Protein AF-A0A7K2BZB9-F1 (afdb_monomer)

Secondary structure (DSSP, 8-state):
--------HHHHHHHHHHHHHTTEEEHHHHHHHHT--HHHHHHHHHHHHHTTSEEEEETTEEEE-----TT------

Sequence (77 aa):
MNRRQNLPKGRIRLATVLRSTGEFVRISDVEESLNVSRSTASKLLSRWVSQGWIERVGPGIYTAVSLDLIGVGSVLD

Structure (mmCIF, N/CA/C/O backbone):
data_AF-A0A7K2BZB9-F1
#
_entry.id   AF-A0A7K2BZB9-F1
#
loop_
_atom_site.group_PDB
_atom_site.id
_atom_site.type_symbol
_atom_site.label_atom_id
_atom_site.label_alt_id
_atom_site.label_comp_id
_atom_site.label_asym_id
_atom_site.label_entity_id
_atom_site.label_seq_id
_atom_site.pdbx_PDB_ins_code
_atom_site.Cartn_x
_atom_site.Cartn_y
_atom_site.Cartn_z
_atom_site.occupancy
_atom_site.B_iso_or_equiv
_atom_site.auth_seq_id
_atom_site.auth_comp_id
_atom_site.auth_asym_id
_atom_site.auth_atom_id
_atom_site.pdbx_PDB_model_num
ATOM 1 N N . MET A 1 1 ? 5.732 -32.102 0.573 1.00 34.03 1 MET A N 1
ATOM 2 C CA . MET A 1 1 ? 5.657 -31.311 1.825 1.00 34.03 1 MET A CA 1
ATOM 3 C C . MET A 1 1 ? 5.105 -29.924 1.498 1.00 34.03 1 MET A C 1
ATOM 5 O O . MET A 1 1 ? 5.792 -29.133 0.867 1.00 34.03 1 MET A O 1
ATOM 9 N N . ASN A 1 2 ? 3.828 -29.679 1.815 1.00 37.94 2 ASN A N 1
ATOM 10 C CA . ASN A 1 2 ? 3.069 -28.495 1.391 1.00 37.94 2 ASN A CA 1
ATOM 11 C C . ASN A 1 2 ? 3.585 -27.210 2.057 1.00 37.94 2 ASN A C 1
ATOM 13 O O . ASN A 1 2 ? 3.299 -26.967 3.230 1.00 37.94 2 ASN A O 1
ATOM 17 N N . ARG A 1 3 ? 4.277 -26.347 1.297 1.00 44.00 3 ARG A N 1
ATOM 18 C CA . ARG A 1 3 ? 4.494 -24.944 1.681 1.00 44.00 3 ARG A CA 1
ATOM 19 C C . ARG A 1 3 ? 3.151 -24.213 1.623 1.00 44.00 3 ARG A C 1
ATOM 21 O O . ARG A 1 3 ? 2.839 -23.538 0.649 1.00 44.00 3 ARG A O 1
ATOM 28 N N . ARG A 1 4 ? 2.348 -24.325 2.685 1.00 48.72 4 ARG A N 1
ATOM 29 C CA . ARG A 1 4 ? 1.355 -23.298 3.022 1.00 48.72 4 ARG A CA 1
ATOM 30 C C . ARG A 1 4 ? 2.157 -22.042 3.351 1.00 48.72 4 ARG A C 1
ATOM 32 O O . ARG A 1 4 ? 2.581 -21.855 4.486 1.00 48.72 4 ARG A O 1
ATOM 39 N N . GLN A 1 5 ? 2.494 -21.275 2.318 1.00 53.31 5 GLN A N 1
ATOM 40 C CA . GLN A 1 5 ? 3.281 -20.055 2.423 1.00 53.31 5 GLN A CA 1
ATOM 41 C C . GLN A 1 5 ? 2.565 -19.137 3.417 1.00 53.31 5 GLN A C 1
ATOM 43 O O . GLN A 1 5 ? 1.480 -18.631 3.135 1.00 53.31 5 GLN A O 1
ATOM 48 N N . ASN A 1 6 ? 3.136 -18.965 4.607 1.00 52.72 6 ASN A N 1
ATOM 49 C CA . ASN A 1 6 ? 2.649 -18.003 5.583 1.00 52.72 6 ASN A CA 1
ATOM 50 C C . ASN A 1 6 ? 3.021 -16.613 5.054 1.00 52.72 6 ASN A C 1
ATOM 52 O O . ASN A 1 6 ? 4.092 -16.087 5.357 1.00 52.72 6 ASN A O 1
ATOM 56 N N . LEU A 1 7 ? 2.201 -16.067 4.150 1.00 57.88 7 LEU A N 1
ATOM 57 C CA . LEU A 1 7 ? 2.442 -14.742 3.595 1.00 57.88 7 LEU A CA 1
ATOM 58 C C . LEU A 1 7 ? 2.438 -13.742 4.760 1.00 57.88 7 LEU A C 1
ATOM 60 O O . LEU A 1 7 ? 1.474 -13.708 5.529 1.00 57.88 7 LEU A O 1
ATOM 64 N N . PRO A 1 8 ? 3.467 -12.884 4.887 1.00 75.50 8 PRO A N 1
ATOM 65 C CA . PRO A 1 8 ? 3.443 -11.781 5.835 1.00 75.50 8 PRO A CA 1
ATOM 66 C C . PRO A 1 8 ? 2.109 -11.032 5.740 1.00 75.50 8 PRO A C 1
ATOM 68 O O . PRO A 1 8 ? 1.647 -10.751 4.635 1.00 75.50 8 PRO A O 1
ATOM 71 N N . LYS A 1 9 ? 1.505 -10.667 6.879 1.00 83.62 9 LYS A N 1
ATOM 72 C CA . LYS A 1 9 ? 0.183 -10.004 6.969 1.00 83.62 9 LYS A CA 1
ATOM 73 C C . LYS A 1 9 ? -0.007 -8.852 5.966 1.00 83.62 9 LYS A C 1
ATOM 75 O O . LYS A 1 9 ? -1.113 -8.629 5.482 1.00 83.62 9 LYS A O 1
ATOM 80 N N . GLY A 1 10 ? 1.069 -8.136 5.627 1.00 85.00 10 GLY A N 1
ATOM 81 C CA . GLY A 1 10 ? 1.074 -7.096 4.594 1.00 85.00 10 GLY A CA 1
ATOM 82 C C . GLY A 1 10 ? 0.799 -7.603 3.171 1.00 85.00 10 GLY A C 1
ATOM 83 O O . GLY A 1 10 ? 0.041 -6.958 2.458 1.00 85.00 10 GLY A O 1
ATOM 84 N N . ARG A 1 11 ? 1.355 -8.755 2.772 1.00 85.88 11 ARG A N 1
ATOM 85 C CA . ARG A 1 11 ? 1.133 -9.366 1.448 1.00 85.88 11 ARG A CA 1
ATOM 86 C C . ARG A 1 11 ? -0.273 -9.941 1.312 1.00 85.88 11 ARG A C 1
ATOM 88 O O . ARG A 1 11 ? -0.869 -9.814 0.253 1.00 85.88 11 ARG A O 1
ATOM 95 N N . ILE A 1 12 ? -0.832 -10.498 2.391 1.00 88.94 12 ILE A N 1
ATOM 96 C CA . ILE A 1 12 ? -2.240 -10.934 2.413 1.00 88.94 12 ILE A CA 1
ATOM 97 C C . ILE A 1 12 ? -3.162 -9.736 2.166 1.00 88.94 12 ILE A C 1
ATOM 99 O O . ILE A 1 12 ? -4.056 -9.812 1.330 1.00 88.94 12 ILE A O 1
ATOM 103 N N . ARG A 1 13 ? -2.910 -8.615 2.854 1.00 90.88 13 ARG A N 1
ATOM 104 C CA . ARG A 1 13 ? -3.668 -7.371 2.665 1.00 90.88 13 ARG A CA 1
ATOM 105 C C . ARG A 1 13 ? -3.548 -6.831 1.242 1.00 90.88 13 ARG A C 1
ATOM 107 O O . ARG A 1 13 ? -4.573 -6.513 0.657 1.00 90.88 13 ARG A O 1
ATOM 114 N N . LEU A 1 14 ? -2.339 -6.779 0.680 1.00 87.88 14 LEU A N 1
ATOM 115 C CA . LEU A 1 14 ? -2.136 -6.356 -0.708 1.00 87.88 14 LEU A CA 1
ATOM 116 C C . LEU A 1 14 ? -2.910 -7.254 -1.682 1.00 87.88 14 LEU A C 1
ATOM 118 O O . LEU A 1 14 ? -3.646 -6.750 -2.519 1.00 87.88 14 LEU A O 1
ATOM 122 N N . ALA A 1 15 ? -2.814 -8.577 -1.528 1.00 88.38 15 ALA A N 1
ATOM 123 C CA . ALA A 1 15 ? -3.539 -9.519 -2.376 1.00 88.38 15 ALA A CA 1
ATOM 124 C C . ALA A 1 15 ? -5.067 -9.353 -2.270 1.00 88.38 15 ALA A C 1
ATOM 126 O O . ALA A 1 15 ? -5.768 -9.558 -3.255 1.00 88.38 15 ALA A O 1
ATOM 127 N N . THR A 1 16 ? -5.596 -8.984 -1.098 1.00 90.50 16 THR A N 1
ATOM 128 C CA . THR A 1 16 ? -7.021 -8.651 -0.938 1.00 90.50 16 THR A CA 1
ATOM 129 C C . THR A 1 16 ? -7.412 -7.407 -1.730 1.00 90.50 16 THR A C 1
ATOM 131 O O . THR A 1 16 ? -8.438 -7.452 -2.393 1.00 90.50 16 THR A O 1
ATOM 134 N N . VAL A 1 17 ? -6.594 -6.349 -1.709 1.00 91.56 17 VAL A N 1
ATOM 135 C CA . VAL A 1 17 ? -6.851 -5.117 -2.479 1.00 91.56 17 VAL A CA 1
ATOM 136 C C . VAL A 1 17 ? -6.743 -5.369 -3.988 1.00 91.56 17 VAL A C 1
ATOM 138 O O . VAL A 1 17 ? -7.613 -4.972 -4.746 1.00 91.56 17 VAL A O 1
ATOM 141 N N . LEU A 1 18 ? -5.721 -6.091 -4.453 1.00 87.94 18 LEU A N 1
ATOM 142 C CA . LEU A 1 18 ? -5.561 -6.351 -5.892 1.00 87.94 18 LEU A CA 1
ATOM 143 C C . LEU A 1 18 ? -6.704 -7.195 -6.473 1.00 87.94 18 LEU A C 1
ATOM 145 O O . LEU A 1 18 ? -7.107 -6.998 -7.616 1.00 87.94 18 LEU A O 1
ATOM 149 N N . ARG A 1 19 ? -7.272 -8.110 -5.675 1.00 85.00 19 ARG A N 1
ATOM 150 C CA . ARG A 1 19 ? -8.453 -8.885 -6.083 1.00 85.00 19 ARG A CA 1
ATOM 151 C C . ARG A 1 19 ? -9.708 -8.030 -6.266 1.00 85.00 19 ARG A C 1
ATOM 153 O O . ARG A 1 19 ? -10.594 -8.468 -6.990 1.00 85.00 19 ARG A O 1
ATOM 160 N N . SER A 1 20 ? -9.809 -6.871 -5.614 1.00 83.88 20 SER A N 1
ATOM 161 C CA . SER A 1 20 ? -10.968 -5.980 -5.737 1.00 83.88 20 SER A CA 1
ATOM 162 C C . SER A 1 20 ? -10.782 -4.884 -6.788 1.00 83.88 20 SER A C 1
ATOM 164 O O . SER A 1 20 ? -11.786 -4.407 -7.309 1.00 83.88 20 SER A O 1
ATOM 166 N N . THR A 1 21 ? -9.545 -4.479 -7.113 1.00 79.50 21 THR A N 1
ATOM 167 C CA . THR A 1 21 ? -9.298 -3.239 -7.887 1.00 79.50 21 THR A CA 1
ATOM 168 C C . THR A 1 21 ? -8.594 -3.449 -9.227 1.00 79.50 21 THR A C 1
ATOM 170 O O . THR A 1 21 ? -8.483 -2.517 -10.023 1.00 79.50 21 THR A O 1
ATOM 173 N N . GLY A 1 22 ? -8.173 -4.682 -9.523 1.00 74.62 22 GLY A N 1
ATOM 174 C CA . GLY A 1 22 ? -7.507 -5.023 -10.776 1.00 74.62 22 GLY A CA 1
ATOM 175 C C . GLY A 1 22 ? -6.063 -4.517 -10.816 1.00 74.62 22 GLY A C 1
ATOM 176 O O . GLY A 1 22 ? -5.287 -4.776 -9.899 1.00 74.62 22 GLY A O 1
ATOM 177 N N . GLU A 1 23 ? -5.692 -3.834 -11.902 1.00 77.31 23 GLU A N 1
ATOM 178 C CA . GLU A 1 23 ? -4.309 -3.408 -12.177 1.00 77.31 23 GLU A CA 1
ATOM 179 C C . GLU A 1 23 ? -3.880 -2.180 -11.360 1.00 77.31 23 GLU A C 1
ATOM 181 O O . GLU A 1 23 ? -2.740 -2.091 -10.902 1.00 77.31 23 GLU A O 1
ATOM 186 N N . PHE A 1 24 ? -4.805 -1.250 -11.116 1.00 88.31 24 PHE A N 1
ATOM 187 C CA . PHE A 1 24 ? -4.521 -0.010 -10.401 1.00 88.31 24 PHE A CA 1
ATOM 188 C C . PHE A 1 24 ? -5.102 -0.033 -8.990 1.00 88.31 24 PHE A C 1
ATOM 190 O O . PHE A 1 24 ? -6.190 -0.547 -8.740 1.00 88.31 24 PHE A O 1
ATOM 197 N N . VAL A 1 25 ? -4.370 0.575 -8.064 1.00 91.88 25 VAL A N 1
ATOM 198 C CA . VAL A 1 25 ? -4.746 0.735 -6.663 1.00 91.88 25 VAL A CA 1
ATOM 199 C C . VAL A 1 25 ? -4.720 2.217 -6.315 1.00 91.88 25 VAL A C 1
ATOM 201 O O . VAL A 1 25 ? -3.727 2.912 -6.538 1.00 91.88 25 VAL A O 1
ATOM 204 N N . ARG A 1 26 ? -5.805 2.710 -5.732 1.00 93.81 26 ARG A N 1
ATOM 205 C CA . ARG A 1 26 ? -5.938 4.040 -5.130 1.00 93.81 26 ARG A CA 1
ATOM 206 C C . ARG A 1 26 ? -6.014 3.930 -3.610 1.00 93.81 26 ARG A C 1
ATOM 208 O O . ARG A 1 26 ? -6.030 2.852 -3.028 1.00 93.81 26 ARG A O 1
ATOM 215 N N . ILE A 1 27 ? -6.052 5.074 -2.933 1.00 94.12 27 ILE A N 1
ATOM 216 C CA . ILE A 1 27 ? -6.226 5.093 -1.474 1.00 94.12 27 ILE A CA 1
ATOM 217 C C . ILE A 1 27 ? -7.622 4.577 -1.089 1.00 94.12 27 ILE A C 1
ATOM 219 O O . ILE A 1 27 ? -7.708 3.731 -0.204 1.00 94.12 27 ILE A O 1
ATOM 223 N N . SER A 1 28 ? -8.674 5.017 -1.792 1.00 94.19 28 SER A N 1
ATOM 224 C CA . SER A 1 28 ? -10.068 4.590 -1.569 1.00 94.19 28 SER A CA 1
ATOM 225 C C . SER A 1 28 ? -10.232 3.076 -1.677 1.00 94.19 28 SER A C 1
ATOM 227 O O . SER A 1 28 ? -10.858 2.448 -0.834 1.00 94.19 28 SER A O 1
ATOM 229 N N . ASP A 1 29 ? -9.555 2.481 -2.651 1.00 94.25 29 ASP A N 1
ATOM 230 C CA . ASP A 1 29 ? -9.529 1.043 -2.897 1.00 94.25 29 ASP A CA 1
ATOM 231 C C . ASP A 1 29 ? -9.027 0.255 -1.674 1.00 94.25 29 ASP A C 1
ATOM 233 O O . ASP A 1 29 ? -9.569 -0.789 -1.309 1.00 94.25 29 ASP A O 1
ATOM 237 N N . VAL A 1 30 ? -8.003 0.776 -0.993 1.00 94.88 30 VAL A N 1
ATOM 238 C CA . VAL A 1 30 ? -7.458 0.192 0.241 1.00 94.88 30 VAL A CA 1
ATOM 239 C C . VAL A 1 30 ? -8.385 0.442 1.431 1.00 94.88 30 VAL A C 1
ATOM 241 O O . VAL A 1 30 ? -8.519 -0.441 2.281 1.00 94.88 30 VAL A O 1
ATOM 244 N N . GLU A 1 31 ? -9.005 1.623 1.507 1.00 96.56 31 GLU A N 1
ATOM 245 C CA . GLU A 1 31 ? -9.989 1.958 2.544 1.00 96.56 31 GLU A CA 1
ATOM 246 C C . GLU A 1 31 ? -11.166 0.984 2.507 1.00 96.56 31 GLU A C 1
ATOM 248 O O . GLU A 1 31 ? -11.462 0.360 3.524 1.00 96.56 31 GLU A O 1
ATOM 253 N N . GLU A 1 32 ? -11.765 0.793 1.333 1.00 95.50 32 GLU A N 1
ATOM 254 C CA . GLU A 1 32 ? -12.920 -0.080 1.118 1.00 95.50 32 GLU A CA 1
ATOM 255 C C . GLU A 1 32 ? -12.557 -1.555 1.319 1.00 95.50 32 GLU A C 1
ATOM 257 O O . GLU A 1 32 ? -13.228 -2.275 2.058 1.00 95.50 32 GLU A O 1
ATOM 262 N N . SER A 1 33 ? -11.444 -2.008 0.736 1.00 94.00 33 SER A N 1
ATOM 263 C CA . SER A 1 33 ? -11.074 -3.430 0.758 1.00 94.00 33 SER A CA 1
ATOM 264 C C . SER A 1 33 ? -10.595 -3.919 2.125 1.00 94.00 33 SER A C 1
ATOM 266 O O . SER A 1 33 ? -10.712 -5.106 2.436 1.00 94.00 33 SER A O 1
ATOM 268 N N . LEU A 1 34 ? -9.997 -3.039 2.935 1.00 93.75 34 LEU A N 1
ATOM 269 C CA . LEU A 1 34 ? -9.469 -3.392 4.258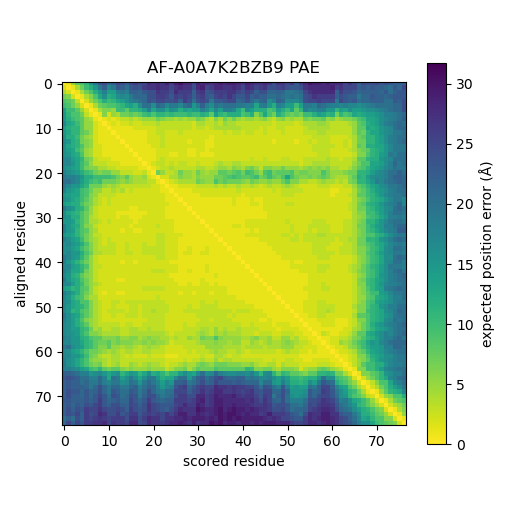 1.00 93.75 34 LEU A CA 1
ATOM 270 C C . LEU A 1 34 ? -10.287 -2.808 5.413 1.00 93.75 34 LEU A C 1
ATOM 272 O O . LEU A 1 34 ? -9.956 -3.088 6.567 1.00 93.75 34 LEU A O 1
ATOM 276 N N . ASN A 1 35 ? -11.321 -2.018 5.113 1.00 95.62 35 ASN A N 1
ATOM 277 C CA . ASN A 1 35 ? -12.124 -1.266 6.073 1.00 95.62 35 ASN A CA 1
ATOM 278 C C . ASN A 1 35 ? -11.250 -0.457 7.051 1.00 95.62 35 ASN A C 1
ATOM 280 O O . ASN A 1 35 ? -11.302 -0.626 8.272 1.00 95.62 35 ASN A O 1
ATOM 284 N N . VAL A 1 36 ? -10.365 0.378 6.500 1.00 96.25 36 VAL A N 1
ATOM 285 C CA . VAL A 1 36 ? -9.415 1.202 7.267 1.00 96.25 36 VAL A CA 1
ATOM 286 C C . VAL A 1 36 ? -9.547 2.678 6.919 1.00 96.25 36 VAL A C 1
ATOM 288 O O . VAL A 1 36 ? -9.959 3.030 5.824 1.00 96.25 36 VAL A O 1
ATOM 291 N N . SER A 1 37 ? -9.120 3.556 7.832 1.00 97.06 37 SER A N 1
ATOM 292 C CA . SER A 1 37 ? -9.076 4.996 7.549 1.00 97.06 37 SER A CA 1
ATOM 293 C C . SER A 1 37 ? -8.116 5.344 6.407 1.00 97.06 37 SER A C 1
ATOM 295 O O . SER A 1 37 ? -7.056 4.720 6.269 1.00 97.06 37 SER A O 1
ATOM 297 N N . ARG A 1 38 ? -8.396 6.449 5.710 1.00 94.44 38 ARG A N 1
ATOM 298 C CA . ARG A 1 38 ? -7.508 7.075 4.720 1.00 94.44 38 ARG A CA 1
ATOM 299 C C . ARG A 1 38 ? -6.062 7.214 5.173 1.00 94.44 38 ARG A C 1
ATOM 301 O O . ARG A 1 38 ? -5.135 6.945 4.416 1.00 94.44 38 ARG A O 1
ATOM 308 N N . SER A 1 39 ? -5.847 7.620 6.426 1.00 96.38 39 SER A N 1
ATOM 309 C CA . SER A 1 39 ? -4.497 7.793 6.977 1.00 96.38 39 SER A CA 1
ATOM 310 C C . SER A 1 39 ? -3.746 6.460 7.090 1.00 96.38 39 SER A C 1
ATOM 312 O O . SER A 1 39 ? -2.552 6.381 6.792 1.00 96.38 39 SER A O 1
ATOM 314 N N . THR A 1 40 ? -4.454 5.396 7.474 1.00 96.00 40 THR A N 1
ATOM 315 C CA . THR A 1 40 ? -3.923 4.034 7.552 1.00 96.00 40 THR A CA 1
ATOM 316 C C . THR A 1 40 ? -3.666 3.474 6.157 1.00 96.00 40 THR A C 1
ATOM 318 O O . THR A 1 40 ? -2.600 2.903 5.931 1.00 96.00 40 THR A O 1
ATOM 321 N N . ALA A 1 41 ? -4.593 3.678 5.219 1.00 95.25 41 ALA A N 1
ATOM 322 C CA . ALA A 1 41 ? -4.452 3.288 3.820 1.00 95.25 41 ALA A CA 1
ATOM 323 C C . ALA A 1 41 ? -3.222 3.943 3.168 1.00 95.25 41 ALA A C 1
ATOM 325 O O . ALA A 1 41 ? -2.367 3.241 2.629 1.00 95.25 41 ALA A O 1
ATOM 326 N N . SER A 1 42 ? -3.050 5.259 3.323 1.00 94.12 42 SER A N 1
ATOM 327 C CA . SER A 1 42 ? -1.865 5.978 2.835 1.00 94.12 42 SER A CA 1
ATOM 328 C C . SER A 1 42 ? -0.565 5.425 3.423 1.00 94.12 42 SER A C 1
ATOM 330 O O . SER A 1 42 ? 0.389 5.189 2.688 1.00 94.12 42 SER A O 1
ATOM 332 N N . LYS A 1 43 ? -0.524 5.141 4.734 1.00 95.25 43 LYS A N 1
ATOM 333 C CA . LYS A 1 43 ? 0.652 4.522 5.372 1.00 95.25 43 LYS A CA 1
ATOM 334 C C . LYS A 1 43 ? 0.941 3.125 4.819 1.00 95.25 43 LYS A C 1
ATOM 336 O O . LYS A 1 43 ? 2.108 2.778 4.657 1.00 95.25 43 LYS A O 1
ATOM 341 N N . LEU A 1 44 ? -0.088 2.318 4.548 1.00 95.06 44 LEU A N 1
ATOM 342 C CA . LEU A 1 44 ? 0.078 0.995 3.938 1.00 95.06 44 LEU A CA 1
ATOM 343 C C . LEU A 1 44 ? 0.666 1.110 2.532 1.00 95.06 44 LEU A C 1
ATOM 345 O O . LEU A 1 44 ? 1.663 0.449 2.258 1.00 95.06 44 LEU A O 1
ATOM 349 N N . LEU A 1 45 ? 0.122 1.996 1.696 1.00 93.00 45 LEU A N 1
ATOM 350 C CA . LEU A 1 45 ? 0.620 2.239 0.342 1.00 93.00 45 LEU A CA 1
ATOM 351 C C . LEU A 1 45 ? 2.071 2.726 0.353 1.00 93.00 45 LEU A C 1
ATOM 353 O O . LEU A 1 45 ? 2.904 2.155 -0.342 1.00 93.00 45 LEU A O 1
ATOM 357 N N . SER A 1 46 ? 2.416 3.705 1.197 1.00 92.44 46 SER A N 1
ATOM 358 C CA . SER A 1 46 ? 3.807 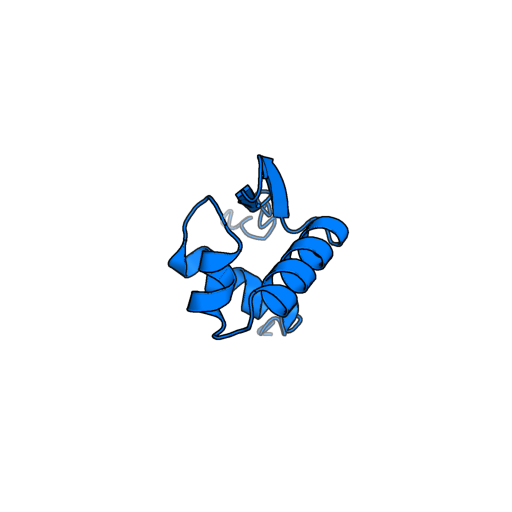4.157 1.343 1.00 92.44 46 SER A CA 1
ATOM 359 C C . SER A 1 46 ? 4.742 3.016 1.737 1.00 92.44 46 SER A C 1
ATOM 361 O O . SER A 1 46 ? 5.822 2.888 1.170 1.00 92.44 46 SER A O 1
ATOM 363 N N . ARG A 1 47 ? 4.323 2.152 2.671 1.00 92.75 47 ARG A N 1
ATOM 364 C CA . ARG A 1 47 ? 5.121 0.983 3.065 1.00 92.75 47 ARG A CA 1
ATOM 365 C C . ARG A 1 47 ? 5.264 -0.020 1.927 1.00 92.75 47 ARG A C 1
ATOM 367 O O . ARG A 1 47 ? 6.362 -0.524 1.737 1.00 92.75 47 ARG A O 1
ATOM 374 N N . TRP A 1 48 ? 4.202 -0.302 1.178 1.00 92.81 48 TRP A N 1
ATOM 375 C CA . TRP A 1 48 ? 4.255 -1.223 0.041 1.00 92.81 48 TRP A CA 1
ATOM 376 C C . TRP A 1 48 ? 5.141 -0.698 -1.090 1.00 92.81 48 TRP A C 1
ATOM 378 O O . TRP A 1 48 ? 5.879 -1.489 -1.671 1.00 92.81 48 TRP A O 1
ATOM 388 N N . VAL A 1 49 ? 5.155 0.619 -1.330 1.00 91.81 49 VAL A N 1
ATOM 389 C CA . VAL A 1 49 ? 6.122 1.264 -2.234 1.00 91.81 49 VAL A CA 1
ATOM 390 C C . VAL A 1 49 ? 7.549 1.072 -1.726 1.00 91.81 49 VAL A C 1
ATOM 392 O O . VAL A 1 49 ? 8.396 0.577 -2.461 1.00 91.81 49 VAL A O 1
ATOM 395 N N . SER A 1 50 ? 7.831 1.384 -0.455 1.00 89.38 50 SER A N 1
ATOM 396 C CA . SER A 1 50 ? 9.173 1.185 0.121 1.00 89.38 50 SER A CA 1
ATOM 397 C C . SER A 1 50 ? 9.622 -0.282 0.131 1.00 89.38 50 SER A C 1
ATOM 399 O O . SER A 1 50 ? 10.815 -0.559 0.175 1.00 89.38 50 SER A O 1
ATOM 401 N N . GLN A 1 51 ? 8.677 -1.224 0.118 1.00 87.75 51 GLN A N 1
ATOM 402 C CA . GLN A 1 51 ? 8.935 -2.664 0.034 1.00 87.75 51 GLN A CA 1
ATOM 403 C C . GLN A 1 51 ? 9.042 -3.182 -1.410 1.00 87.75 51 GLN A C 1
ATOM 405 O O . GLN A 1 51 ? 9.307 -4.371 -1.591 1.00 87.75 51 GLN A O 1
ATOM 410 N N . GLY A 1 52 ? 8.821 -2.325 -2.413 1.00 89.00 52 GLY A N 1
ATOM 411 C CA . GLY A 1 52 ? 8.866 -2.680 -3.831 1.00 89.00 52 GLY A CA 1
ATOM 412 C C . GLY A 1 52 ? 7.716 -3.576 -4.291 1.00 89.00 52 GLY A C 1
ATOM 413 O O . GLY A 1 52 ? 7.873 -4.318 -5.251 1.00 89.00 52 GLY A O 1
ATOM 414 N N . TRP A 1 53 ? 6.580 -3.584 -3.584 1.00 89.44 53 TRP A N 1
ATOM 415 C CA . TRP A 1 53 ? 5.425 -4.422 -3.953 1.00 89.44 53 TRP A CA 1
ATOM 416 C C . TRP A 1 53 ? 4.462 -3.718 -4.906 1.00 89.44 53 TRP A C 1
ATOM 4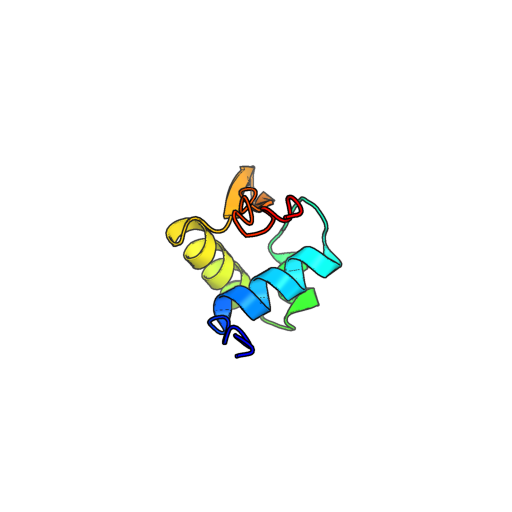18 O O . TRP A 1 53 ? 3.700 -4.368 -5.613 1.00 89.44 53 TRP A O 1
ATOM 428 N N . ILE A 1 54 ? 4.471 -2.391 -4.881 1.00 91.50 54 ILE A N 1
ATOM 429 C CA . ILE A 1 54 ? 3.709 -1.526 -5.772 1.00 91.50 54 ILE A CA 1
ATOM 430 C C . ILE A 1 54 ? 4.597 -0.351 -6.159 1.00 91.50 54 ILE A C 1
ATOM 432 O O . ILE A 1 54 ? 5.522 0.006 -5.426 1.00 91.50 54 ILE A O 1
ATOM 436 N N . GLU A 1 55 ? 4.268 0.294 -7.262 1.00 91.44 55 GLU A N 1
ATOM 437 C CA . GLU A 1 55 ? 4.911 1.528 -7.692 1.00 91.44 55 GLU A CA 1
ATOM 438 C C . GLU A 1 55 ? 3.867 2.620 -7.897 1.00 91.44 55 GLU A C 1
ATOM 440 O O . GLU A 1 55 ? 2.693 2.356 -8.163 1.00 91.44 55 GLU A O 1
ATOM 445 N N . ARG A 1 56 ? 4.280 3.875 -7.718 1.00 91.81 56 ARG A N 1
ATOM 446 C CA . ARG A 1 56 ? 3.398 5.026 -7.911 1.00 91.81 56 ARG A CA 1
ATOM 447 C C . ARG A 1 56 ? 3.513 5.499 -9.355 1.00 91.81 56 ARG A C 1
ATOM 449 O O . ARG A 1 56 ? 4.548 6.033 -9.732 1.00 91.81 56 ARG A O 1
ATOM 456 N N . VAL A 1 57 ? 2.427 5.376 -10.111 1.00 90.06 57 VAL A N 1
ATOM 457 C CA . VAL A 1 57 ? 2.364 5.739 -11.542 1.00 90.06 57 VAL A CA 1
ATOM 458 C C . VAL A 1 57 ? 1.691 7.088 -11.792 1.00 90.06 57 VAL A C 1
ATOM 460 O O . VAL A 1 57 ? 1.744 7.621 -12.893 1.00 90.06 57 VAL A O 1
ATOM 463 N N . GLY A 1 58 ? 1.077 7.682 -10.765 1.00 87.19 58 GLY A N 1
ATOM 464 C CA . GLY A 1 58 ? 0.466 9.001 -10.877 1.00 87.19 58 GLY A CA 1
ATOM 465 C C . GLY A 1 58 ? -0.001 9.577 -9.540 1.00 87.19 58 GLY A C 1
ATOM 466 O O . GLY A 1 58 ? 0.207 8.974 -8.480 1.00 87.19 58 GLY A O 1
ATOM 467 N N . PRO A 1 59 ? -0.627 10.766 -9.551 1.00 86.50 59 PRO A N 1
ATOM 468 C CA . PRO A 1 59 ? -1.213 11.380 -8.365 1.00 86.50 59 PRO A CA 1
ATOM 469 C C . PRO A 1 59 ? -2.245 10.473 -7.680 1.00 86.50 59 PRO A C 1
ATOM 471 O O . PRO A 1 59 ? -3.382 10.363 -8.119 1.00 86.50 59 PRO A O 1
ATOM 474 N N . GLY A 1 60 ? -1.841 9.811 -6.592 1.00 86.38 60 GLY A N 1
ATOM 475 C CA . GLY A 1 60 ? -2.721 8.924 -5.818 1.00 86.38 60 GLY A CA 1
ATOM 476 C C . GLY A 1 60 ? -3.067 7.602 -6.511 1.00 86.38 60 GLY A C 1
ATOM 477 O O . GLY A 1 60 ? -3.987 6.922 -6.060 1.00 86.38 60 GLY A O 1
ATOM 478 N N . ILE A 1 61 ? -2.343 7.248 -7.577 1.00 88.88 61 ILE A N 1
ATOM 479 C CA . ILE A 1 61 ? -2.522 6.008 -8.333 1.00 88.88 61 ILE A CA 1
ATOM 480 C C . ILE A 1 61 ? -1.247 5.181 -8.215 1.00 88.88 61 ILE A C 1
ATOM 482 O O . ILE A 1 61 ? -0.136 5.673 -8.446 1.00 88.88 61 ILE A O 1
ATOM 486 N N . TYR A 1 62 ? -1.437 3.920 -7.863 1.00 91.69 62 TYR A N 1
ATOM 487 C CA . TYR A 1 62 ? -0.402 2.916 -7.723 1.00 91.69 62 TYR A CA 1
ATOM 488 C C . TYR A 1 62 ? -0.726 1.749 -8.651 1.00 91.69 62 TYR A C 1
ATOM 490 O O . TYR A 1 62 ? -1.894 1.490 -8.922 1.00 91.69 62 TYR A O 1
ATOM 498 N N . THR A 1 63 ? 0.289 1.046 -9.127 1.00 89.44 63 THR A N 1
ATOM 499 C CA . THR A 1 63 ? 0.115 -0.237 -9.814 1.00 89.44 63 THR A CA 1
ATOM 500 C C . THR A 1 63 ? 0.867 -1.308 -9.047 1.00 89.44 63 THR A C 1
ATOM 502 O O . THR A 1 63 ? 1.870 -1.018 -8.380 1.00 89.44 63 THR A O 1
ATOM 505 N N . ALA A 1 64 ? 0.372 -2.542 -9.101 1.00 84.25 64 ALA A N 1
ATOM 506 C CA . ALA A 1 64 ? 1.200 -3.664 -8.705 1.00 84.25 64 ALA A CA 1
ATOM 507 C C . ALA A 1 64 ? 2.410 -3.674 -9.639 1.00 84.25 64 ALA A C 1
ATOM 509 O O . ALA A 1 64 ? 2.260 -3.850 -10.846 1.00 84.25 64 ALA A O 1
ATOM 510 N N . VAL A 1 65 ? 3.613 -3.517 -9.077 1.00 78.69 65 VAL A N 1
ATOM 511 C CA . VAL A 1 65 ? 4.799 -3.981 -9.798 1.00 78.69 65 VAL A CA 1
ATOM 512 C C . VAL A 1 65 ? 4.491 -5.442 -10.029 1.00 78.69 65 VAL A C 1
ATOM 514 O O . VAL A 1 65 ? 4.219 -6.126 -9.037 1.00 78.69 65 VAL A O 1
ATOM 517 N N . SER A 1 66 ? 4.405 -5.874 -11.293 1.00 63.38 66 SER A N 1
ATOM 518 C CA . SER A 1 66 ? 4.205 -7.282 -11.611 1.00 63.38 66 SER A CA 1
ATOM 519 C C . SER A 1 66 ? 5.226 -8.028 -10.777 1.00 63.38 66 SER A C 1
ATOM 521 O O . SER A 1 66 ? 6.426 -7.998 -11.049 1.00 63.38 66 SER A O 1
ATOM 523 N N . LEU A 1 67 ? 4.742 -8.616 -9.683 1.00 51.75 67 LEU A N 1
ATOM 524 C CA . LEU A 1 67 ? 5.420 -9.690 -9.021 1.00 51.75 67 LEU A CA 1
ATOM 525 C C . LEU A 1 67 ? 5.391 -10.698 -10.138 1.00 51.75 67 LEU A C 1
ATOM 527 O O . LEU A 1 67 ? 4.373 -11.352 -10.354 1.00 51.75 67 LEU A O 1
ATOM 531 N N . ASP A 1 68 ? 6.466 -10.736 -10.912 1.00 47.56 68 ASP A N 1
ATOM 532 C CA . ASP A 1 68 ? 6.844 -11.952 -11.559 1.00 47.56 68 ASP A CA 1
ATOM 533 C C . ASP A 1 68 ? 6.828 -12.942 -10.398 1.00 47.56 68 ASP A C 1
ATOM 535 O O . ASP A 1 68 ? 7.672 -12.934 -9.493 1.00 47.56 68 ASP A O 1
ATOM 539 N N . LEU A 1 69 ? 5.714 -13.662 -10.301 1.00 46.25 69 LEU A N 1
ATOM 540 C CA . LEU A 1 69 ? 5.543 -14.806 -9.447 1.00 46.25 69 LEU A CA 1
ATOM 541 C C . LEU A 1 69 ? 6.449 -15.851 -10.094 1.00 46.25 69 LEU A C 1
ATOM 543 O O . LEU A 1 69 ? 5.972 -16.861 -10.603 1.00 46.25 69 LEU A O 1
ATOM 547 N N . ILE A 1 70 ? 7.762 -15.590 -10.127 1.00 46.47 70 ILE A N 1
ATOM 548 C CA . ILE A 1 70 ? 8.774 -16.564 -10.485 1.00 46.47 70 ILE A CA 1
ATOM 549 C C . ILE A 1 70 ? 8.636 -17.615 -9.393 1.00 46.47 70 ILE A C 1
ATOM 551 O O . ILE A 1 70 ? 8.922 -17.404 -8.213 1.00 46.47 70 ILE A O 1
ATOM 555 N N . GLY A 1 71 ? 7.994 -18.693 -9.802 1.00 48.28 71 GLY A N 1
ATOM 556 C CA . GLY A 1 71 ? 7.050 -19.450 -8.995 1.00 48.28 71 GLY A CA 1
ATOM 557 C C . GLY A 1 71 ? 5.975 -20.109 -9.863 1.00 48.28 71 GLY A C 1
ATOM 558 O O . GLY A 1 71 ? 5.289 -21.002 -9.378 1.00 48.28 71 GLY A O 1
ATOM 559 N N . VAL A 1 72 ? 5.883 -19.752 -11.149 1.00 44.53 72 VAL A N 1
ATOM 560 C CA . VAL A 1 72 ? 5.194 -20.544 -12.178 1.00 44.53 72 VAL A CA 1
ATOM 561 C C . VAL A 1 72 ? 6.172 -20.957 -13.281 1.00 44.53 72 VAL A C 1
ATOM 563 O O . VAL A 1 72 ? 6.004 -20.656 -14.454 1.00 44.53 72 VAL A O 1
ATOM 566 N N . GLY A 1 73 ? 7.215 -21.683 -12.883 1.00 39.69 73 GLY A N 1
ATOM 567 C CA . GLY A 1 73 ? 7.900 -22.627 -13.760 1.00 39.69 73 GLY A CA 1
ATOM 568 C C . GLY A 1 73 ? 7.292 -24.014 -13.582 1.00 39.69 73 GLY A C 1
ATOM 569 O O . GLY A 1 73 ? 7.988 -24.927 -13.159 1.00 39.69 73 GLY A O 1
ATOM 570 N N . SER A 1 74 ? 5.991 -24.168 -13.842 1.00 45.56 74 SER A N 1
ATOM 571 C CA . SER A 1 74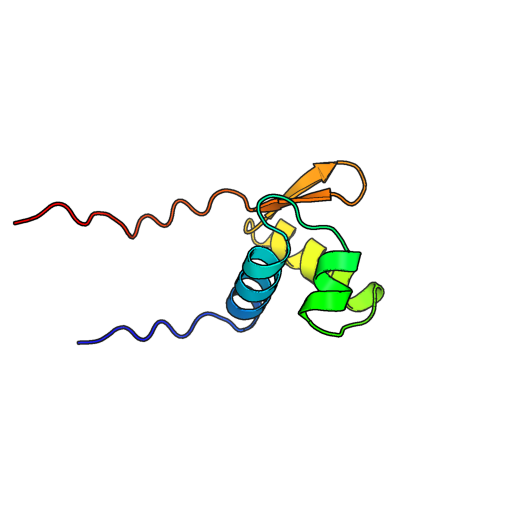 ? 5.466 -25.479 -14.229 1.00 45.56 74 SER A CA 1
ATOM 572 C C . SER A 1 74 ? 5.778 -25.652 -15.711 1.00 45.56 74 SER A C 1
ATOM 574 O O . SER A 1 74 ? 4.950 -25.345 -16.563 1.00 45.56 74 SER A O 1
ATOM 576 N N . VAL A 1 75 ? 6.992 -26.107 -16.008 1.00 55.75 75 VAL A N 1
ATOM 577 C CA . VAL A 1 7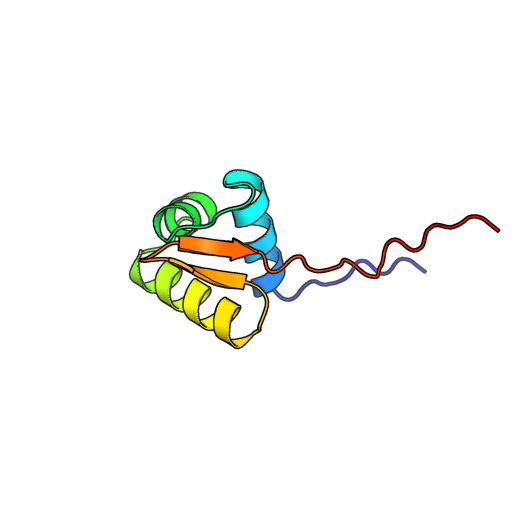5 ? 7.226 -26.938 -17.187 1.00 55.75 75 VAL A CA 1
ATOM 578 C C . VAL A 1 75 ? 7.378 -28.364 -16.683 1.00 55.75 75 VAL A C 1
ATOM 580 O O . VAL A 1 75 ? 8.064 -28.628 -15.700 1.00 55.75 75 VAL A O 1
ATOM 583 N N . LEU A 1 76 ? 6.596 -29.224 -17.309 1.00 48.00 76 LEU A N 1
ATOM 584 C CA . LEU A 1 76 ? 6.470 -30.650 -17.088 1.00 48.00 76 LEU A CA 1
ATOM 585 C C . LEU A 1 76 ? 7.834 -31.323 -17.305 1.00 48.00 76 LEU A C 1
ATOM 587 O O . LEU A 1 76 ? 8.392 -31.157 -18.386 1.00 48.00 76 LEU A O 1
ATOM 591 N N . ASP A 1 77 ? 8.332 -32.045 -16.299 1.00 40.00 77 ASP A N 1
ATOM 592 C CA . ASP A 1 77 ? 8.938 -33.384 -16.424 1.00 40.00 77 ASP A CA 1
ATOM 593 C C . ASP A 1 77 ? 8.945 -34.078 -15.048 1.00 40.00 77 ASP A C 1
ATOM 595 O O . ASP A 1 77 ? 9.373 -33.432 -14.058 1.00 40.00 77 ASP A O 1
#

Radius of gyration: 14.03 Å; Cα contacts (8 Å, |Δi|>4): 69; chains: 1; bounding box: 22×45×25 Å

Foldseek 3Di:
DDCPPPPPPLVVLVVQLCVQPPFKDFLVSSCVSVVDDSVVSVVSVVVCCVVQQWHDPDDRIIGGPPPPCVVPPPDDD

Nearest PDB structures (foldseek):
  8rdn-assembly2_D  TM=7.909E-01  e=9.290E-03  Xenorhabdus doucetiae FRM16 = DSM 17909
  4o5v-assembly1_A  TM=7.725E-01  e=1.567E-02  Thermoplasma acidophilum DSM 1728
  7dqb-assemb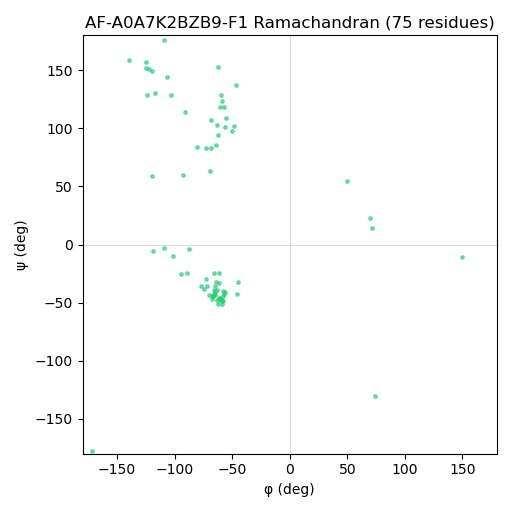ly1_A  TM=7.501E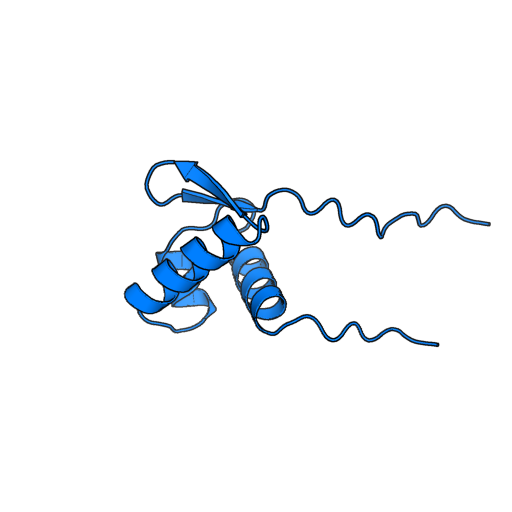-01  e=1.207E-02  Microbacterium hydrocarbonoxydans
  5jr3-assembly1_A  TM=7.062E-01  e=1.130E-02  Streptomyces peucetius
  7wup-assembly1_B  TM=7.125E-01  e=3.014E-02  Apiospora montagnei NRRL 25634

Mean predicted aligned error: 8.81 Å

pLDDT: mean 79.55, std 19.13, range [34.03, 97.06]

Solvent-accessible surface area (backbone atoms only — not comparable to full-atom values): 4714 Å² total; per-residue (Å²): 135,85,78,77,73,81,62,57,73,67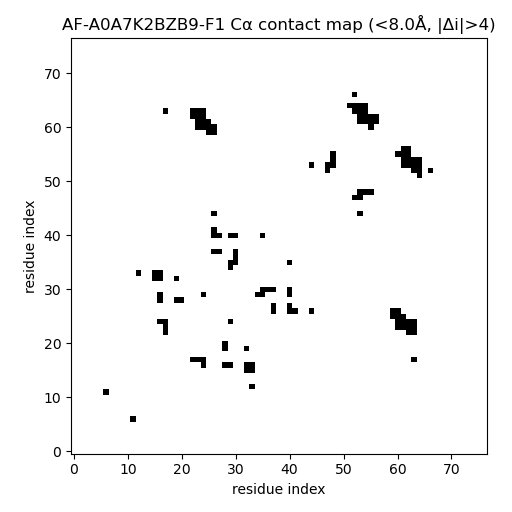,55,53,52,50,54,52,32,43,75,74,52,58,70,51,44,42,50,66,52,38,18,68,64,66,74,42,54,66,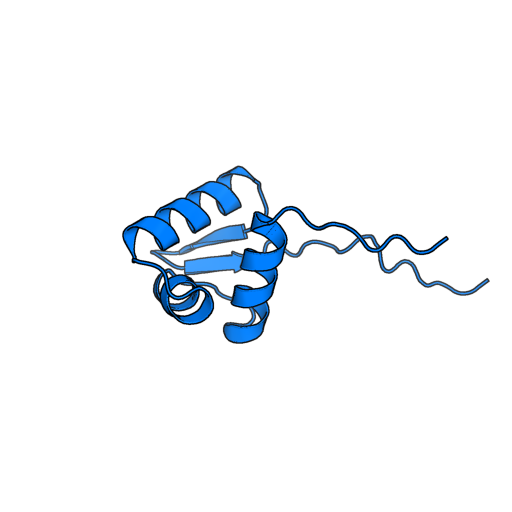71,56,25,48,52,49,51,54,49,35,41,76,68,65,53,28,43,78,80,49,95,72,34,28,31,61,47,79,71,74,61,85,80,72,79,83,68,93,128